Protein AF-A0A8J2NZV8-F1 (afdb_monomer_lite)

Foldseek 3Di:
DCVVPVVCVVVDPPVVVCVVVVVVVLVVLLVVQVVVLVVCVVPPDAPDDPDPLNVLVNQLVPDPDPPDPSDVVNVVNRVVVSVVVVCCCVVVVVVD

Structure (mmCIF, N/CA/C/O backbone):
data_AF-A0A8J2NZV8-F1
#
_entry.id   AF-A0A8J2NZV8-F1
#
loop_
_atom_site.group_PDB
_atom_site.id
_atom_site.type_symbol
_atom_site.label_atom_id
_atom_site.label_alt_id
_atom_site.label_comp_id
_atom_site.label_asym_id
_atom_site.label_entity_id
_atom_site.label_seq_id
_atom_site.pdbx_PDB_ins_code
_atom_site.Cartn_x
_atom_site.Cartn_y
_atom_site.Cartn_z
_atom_site.occupancy
_atom_site.B_iso_or_equiv
_atom_site.auth_seq_id
_atom_site.auth_comp_id
_atom_site.auth_asym_id
_atom_site.auth_atom_id
_atom_site.pdbx_PDB_model_num
ATOM 1 N N . MET A 1 1 ? 10.382 -10.242 -18.936 1.00 48.66 1 MET A N 1
ATOM 2 C CA . MET A 1 1 ? 10.734 -11.558 -19.529 1.00 48.66 1 MET A CA 1
ATOM 3 C C . MET A 1 1 ? 11.045 -12.616 -18.468 1.00 48.66 1 MET A C 1
ATOM 5 O O . MET A 1 1 ? 10.553 -13.727 -18.588 1.00 48.66 1 MET A O 1
ATOM 9 N N . VAL A 1 2 ? 11.788 -12.275 -17.406 1.00 59.12 2 VAL A N 1
ATOM 10 C CA . VAL A 1 2 ? 12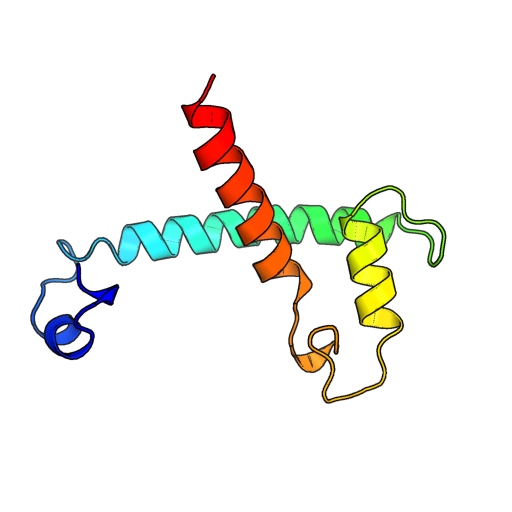.144 -13.207 -16.312 1.00 59.12 2 VAL A CA 1
ATOM 11 C C . VAL A 1 2 ? 10.940 -13.665 -15.474 1.00 59.12 2 VAL A C 1
ATOM 13 O O . VAL A 1 2 ? 10.926 -14.795 -15.004 1.00 59.12 2 VAL A O 1
ATOM 16 N N . PHE A 1 3 ? 9.889 -12.840 -15.378 1.00 63.03 3 PHE A N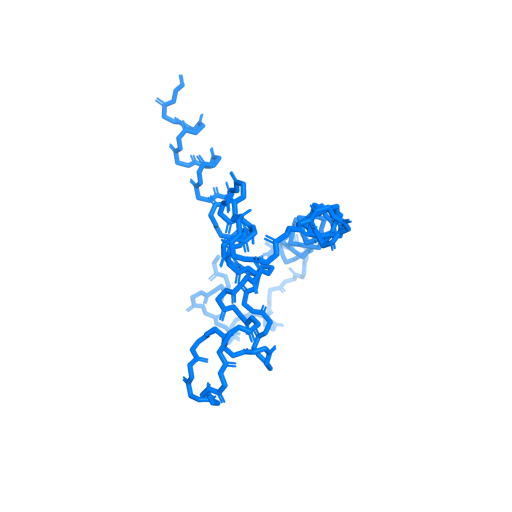 1
ATOM 17 C CA . PHE A 1 3 ? 8.632 -13.174 -14.691 1.00 63.03 3 PHE A CA 1
ATOM 18 C C . PHE A 1 3 ? 8.005 -14.502 -15.161 1.00 63.03 3 PHE A C 1
ATOM 20 O O . PHE A 1 3 ? 7.516 -15.275 -14.348 1.00 63.03 3 PHE A O 1
ATOM 27 N N . PHE A 1 4 ? 8.080 -14.807 -16.463 1.00 71.94 4 PHE A N 1
ATOM 28 C CA . PHE A 1 4 ? 7.512 -16.031 -17.044 1.00 71.94 4 PHE A CA 1
ATOM 29 C C . PHE A 1 4 ? 8.469 -17.233 -17.021 1.00 71.94 4 PHE A C 1
ATOM 31 O O . PHE A 1 4 ? 8.067 -18.349 -17.334 1.00 71.94 4 PHE A O 1
ATOM 38 N N . MET A 1 5 ? 9.740 -17.025 -16.670 1.00 81.56 5 MET A N 1
ATOM 39 C CA . MET A 1 5 ? 10.772 -18.066 -16.648 1.00 81.56 5 MET A CA 1
ATOM 40 C C . MET A 1 5 ? 11.682 -17.863 -15.427 1.00 81.56 5 MET A C 1
ATOM 42 O O . MET A 1 5 ? 12.843 -17.468 -15.575 1.00 81.56 5 MET A O 1
ATOM 46 N N . PRO A 1 6 ? 11.179 -18.144 -14.209 1.00 73.94 6 PRO A N 1
ATOM 47 C CA . PRO A 1 6 ? 11.912 -17.889 -12.966 1.00 73.94 6 PRO A CA 1
ATOM 48 C C . PRO A 1 6 ? 13.226 -18.683 -12.873 1.00 73.94 6 PRO A C 1
ATOM 50 O O . PRO A 1 6 ? 14.181 -18.244 -12.241 1.00 73.94 6 PRO A O 1
ATOM 53 N N . PHE A 1 7 ? 13.326 -19.818 -13.571 1.00 79.44 7 PHE A N 1
ATOM 54 C CA . PHE A 1 7 ? 14.545 -20.628 -13.658 1.00 79.44 7 PHE A CA 1
ATOM 55 C C . PHE A 1 7 ? 15.671 -19.975 -14.487 1.00 79.44 7 PHE A C 1
ATOM 57 O O . PHE A 1 7 ? 16.840 -20.319 -1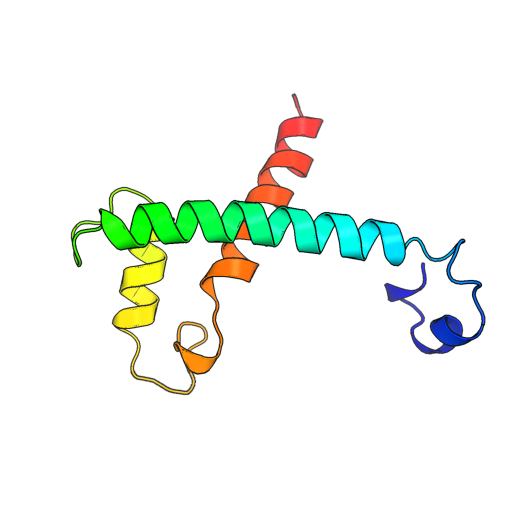4.303 1.00 79.44 7 PHE A O 1
ATOM 64 N N . LEU A 1 8 ? 15.355 -19.013 -15.364 1.00 73.94 8 LEU A N 1
ATOM 65 C CA . LEU A 1 8 ? 16.348 -18.245 -16.130 1.00 73.94 8 LEU A CA 1
ATOM 66 C C . LEU A 1 8 ? 16.872 -17.022 -15.369 1.00 73.94 8 LEU A C 1
ATOM 68 O O . LEU A 1 8 ? 17.893 -16.462 -15.767 1.00 73.94 8 LEU A O 1
ATOM 72 N N . ALA A 1 9 ? 16.240 -16.641 -14.253 1.00 69.62 9 ALA A N 1
ATOM 73 C CA . ALA A 1 9 ? 16.633 -15.479 -13.450 1.00 69.62 9 ALA A CA 1
ATOM 74 C C . ALA A 1 9 ? 18.101 -15.539 -12.996 1.00 69.62 9 ALA A C 1
ATOM 76 O O . ALA A 1 9 ? 18.789 -14.527 -12.961 1.00 69.62 9 ALA A O 1
ATOM 77 N N . LYS A 1 10 ? 18.617 -16.745 -12.718 1.00 72.06 10 LYS A N 1
ATOM 78 C CA . LYS A 1 10 ? 20.007 -16.959 -12.281 1.00 72.06 10 LYS A CA 1
ATOM 79 C C . LYS A 1 10 ? 21.051 -16.717 -13.384 1.00 72.06 10 LYS A C 1
ATOM 81 O O . LYS A 1 10 ? 22.225 -16.536 -13.075 1.00 72.06 10 LYS A O 1
ATOM 86 N N . TRP A 1 11 ? 20.642 -16.737 -14.652 1.00 71.94 11 TRP A N 1
ATOM 87 C CA . TRP A 1 11 ? 21.538 -16.702 -15.815 1.00 71.94 11 TRP A CA 1
ATOM 88 C C . TRP A 1 11 ? 21.537 -15.357 -16.548 1.00 71.94 11 TRP A C 1
ATOM 90 O O . TRP A 1 11 ? 22.362 -15.142 -17.433 1.00 71.94 11 TRP A O 1
ATOM 100 N N . ILE A 1 12 ? 20.630 -14.448 -16.188 1.00 68.88 12 ILE A N 1
ATOM 101 C CA . ILE A 1 12 ? 20.512 -13.131 -16.814 1.00 68.88 12 ILE A CA 1
ATOM 102 C C . ILE A 1 12 ? 21.265 -12.110 -15.947 1.00 68.88 12 ILE A C 1
ATOM 104 O O . ILE A 1 12 ? 20.997 -12.018 -14.749 1.00 68.88 12 ILE A O 1
ATOM 108 N N . PRO A 1 13 ? 22.207 -11.326 -16.511 1.00 67.25 13 PRO A N 1
ATOM 109 C CA . PRO A 1 13 ? 22.918 -10.307 -15.750 1.00 67.25 13 PRO A CA 1
ATOM 110 C C . PRO A 1 13 ? 21.932 -9.298 -15.146 1.00 67.25 13 PRO A C 1
ATOM 112 O O . PRO A 1 13 ? 21.039 -8.795 -15.832 1.00 67.25 13 PRO A O 1
ATOM 115 N N . THR A 1 14 ? 22.132 -8.936 -13.878 1.00 60.84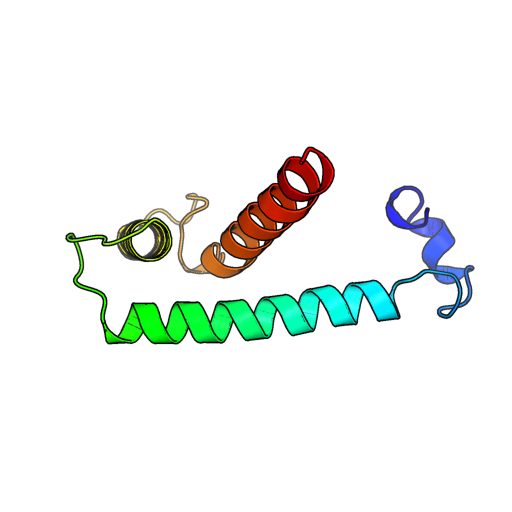 14 THR A N 1
ATOM 116 C CA . THR A 1 14 ? 21.238 -8.061 -13.090 1.00 60.84 14 THR A CA 1
ATOM 117 C C . THR A 1 14 ? 21.011 -6.670 -13.701 1.00 60.84 14 THR A C 1
ATOM 119 O O . THR A 1 14 ? 20.057 -5.991 -13.333 1.00 60.84 14 THR A O 1
ATOM 122 N N . GLY A 1 15 ? 21.859 -6.236 -14.642 1.00 60.81 15 GLY A N 1
ATOM 123 C CA . GLY A 1 15 ? 21.698 -4.982 -15.391 1.00 60.81 15 GLY A CA 1
ATOM 124 C C . GLY A 1 15 ? 20.713 -5.051 -16.566 1.00 60.81 15 GLY A C 1
ATOM 125 O O . GLY A 1 15 ? 20.238 -4.012 -17.004 1.00 60.81 15 GLY A O 1
ATOM 126 N N . VAL A 1 16 ? 20.378 -6.250 -17.055 1.00 64.69 16 VAL A N 1
ATOM 127 C CA . VAL A 1 16 ? 19.476 -6.470 -18.207 1.00 64.69 16 VAL A CA 1
ATOM 128 C C . VAL A 1 16 ? 18.076 -6.914 -17.751 1.00 64.69 16 VAL A C 1
ATOM 130 O O . VAL A 1 16 ? 17.098 -6.737 -18.468 1.00 64.69 16 VAL A O 1
ATOM 133 N N . SER A 1 17 ? 17.965 -7.452 -16.530 1.00 65.06 17 SER A N 1
ATOM 134 C CA . SER A 1 17 ? 16.716 -7.984 -15.957 1.00 65.06 17 SER A CA 1
ATOM 135 C C . SER A 1 17 ? 15.683 -6.898 -15.594 1.00 65.06 17 SER A C 1
ATOM 137 O O . SER A 1 17 ? 14.505 -7.197 -15.421 1.00 65.06 17 SER A O 1
ATOM 139 N N . GLY A 1 18 ? 16.094 -5.626 -15.470 1.00 67.25 18 GLY A N 1
ATOM 140 C CA . GLY A 1 18 ? 15.213 -4.537 -15.012 1.00 67.25 18 GLY A CA 1
ATOM 141 C C . GLY A 1 18 ? 14.844 -4.610 -13.520 1.00 67.25 18 GLY A C 1
ATOM 142 O O . GLY A 1 18 ? 14.160 -3.731 -13.010 1.00 67.25 18 GLY A O 1
ATOM 143 N N . GLU A 1 19 ? 15.342 -5.612 -12.787 1.00 70.81 19 GLU A N 1
ATOM 144 C CA . GLU A 1 19 ? 15.037 -5.850 -11.368 1.00 70.81 19 GLU A CA 1
ATOM 145 C C . GLU A 1 19 ? 15.372 -4.671 -10.459 1.00 70.81 19 GLU A C 1
ATOM 147 O O . GLU A 1 19 ? 14.626 -4.396 -9.525 1.00 70.81 19 GLU A O 1
ATOM 152 N N . LYS A 1 20 ? 16.488 -3.973 -10.709 1.00 75.81 20 LYS A N 1
ATOM 153 C CA . LYS A 1 20 ? 16.856 -2.793 -9.914 1.00 75.81 20 LYS A CA 1
ATOM 154 C C . LYS A 1 20 ? 15.833 -1.675 -10.090 1.00 75.81 20 LYS A C 1
ATOM 156 O O . LYS A 1 20 ? 15.385 -1.119 -9.102 1.00 75.81 20 LYS A O 1
ATOM 161 N N . MET A 1 21 ? 15.436 -1.410 -11.334 1.00 75.06 21 MET A N 1
ATOM 162 C CA . MET A 1 21 ? 14.431 -0.399 -11.655 1.00 75.06 21 MET A CA 1
ATOM 163 C C . MET A 1 21 ? 13.075 -0.760 -11.043 1.00 75.06 21 MET A C 1
ATOM 165 O O . MET A 1 21 ? 12.464 0.079 -10.395 1.00 75.06 21 MET A O 1
ATOM 169 N N . PHE A 1 22 ? 12.644 -2.017 -11.172 1.00 74.44 22 PHE A N 1
ATOM 170 C CA . PHE A 1 22 ? 11.401 -2.487 -10.561 1.00 74.44 22 PHE A CA 1
ATOM 171 C C . PHE A 1 22 ? 11.427 -2.355 -9.034 1.00 74.44 22 PHE A C 1
ATOM 173 O O . PHE A 1 22 ? 10.477 -1.853 -8.445 1.00 74.44 22 PHE A O 1
ATOM 180 N N . LYS A 1 23 ? 12.534 -2.746 -8.388 1.00 79.62 23 LYS A N 1
ATOM 181 C CA . LYS A 1 23 ? 12.693 -2.598 -6.936 1.00 79.62 23 LYS A CA 1
ATOM 182 C C . LYS A 1 23 ? 12.633 -1.142 -6.491 1.00 79.62 23 LYS A C 1
ATOM 184 O O . LYS A 1 23 ? 11.978 -0.887 -5.494 1.00 79.62 23 LYS A O 1
ATOM 189 N N . THR A 1 24 ? 13.272 -0.228 -7.221 1.00 81.31 24 THR A N 1
ATOM 190 C CA . THR A 1 24 ? 13.221 1.210 -6.922 1.00 81.31 24 THR A CA 1
ATOM 191 C C . THR A 1 24 ? 11.808 1.766 -7.080 1.00 81.31 24 THR A C 1
ATOM 193 O O . THR A 1 24 ? 11.309 2.420 -6.179 1.00 81.31 24 THR A O 1
ATOM 196 N N . ILE A 1 25 ? 11.110 1.443 -8.172 1.00 80.06 25 ILE A N 1
ATOM 197 C CA . ILE A 1 25 ? 9.731 1.916 -8.385 1.00 80.06 25 ILE A CA 1
ATOM 198 C C . ILE A 1 25 ? 8.800 1.419 -7.273 1.00 80.06 25 ILE A C 1
ATOM 200 O O . ILE A 1 25 ? 7.995 2.185 -6.749 1.00 80.06 25 ILE A O 1
ATOM 204 N N . VAL A 1 26 ? 8.922 0.145 -6.892 1.00 80.19 26 VAL A N 1
ATOM 205 C CA . VAL A 1 26 ? 8.112 -0.427 -5.812 1.00 80.19 26 VAL A CA 1
ATOM 206 C C . VAL A 1 26 ? 8.478 0.193 -4.463 1.00 80.19 26 VAL A C 1
ATOM 208 O O . VAL A 1 26 ? 7.575 0.555 -3.717 1.00 80.19 26 VAL A O 1
ATOM 211 N N . SER A 1 27 ? 9.766 0.354 -4.137 1.00 80.50 27 SER A N 1
ATOM 212 C CA . SER A 1 27 ? 10.172 0.949 -2.856 1.00 80.50 27 SER A CA 1
ATOM 213 C C . SER A 1 27 ? 9.715 2.395 -2.717 1.00 80.50 27 SER A C 1
ATOM 215 O O . SER A 1 27 ? 9.160 2.758 -1.683 1.00 80.50 27 SER A O 1
ATOM 217 N N . ASP A 1 28 ? 9.901 3.192 -3.766 1.00 83.12 28 ASP A N 1
ATOM 218 C CA . ASP A 1 28 ? 9.579 4.618 -3.755 1.00 83.12 28 ASP A CA 1
ATOM 219 C C . ASP A 1 28 ? 8.057 4.814 -3.708 1.00 83.12 28 ASP A C 1
ATOM 221 O O . ASP A 1 28 ? 7.550 5.663 -2.974 1.00 83.12 28 ASP A O 1
ATOM 225 N N . GLY A 1 29 ? 7.305 3.974 -4.430 1.00 79.81 29 GLY A N 1
ATOM 226 C CA . GLY A 1 29 ? 5.847 3.947 -4.349 1.00 79.81 29 GLY A CA 1
ATOM 227 C C . GLY A 1 29 ? 5.355 3.615 -2.940 1.00 79.81 29 GLY A C 1
ATOM 228 O O . GLY A 1 29 ? 4.530 4.344 -2.391 1.00 79.81 29 GLY A O 1
ATOM 229 N N . LEU A 1 30 ? 5.894 2.561 -2.319 1.00 81.88 30 LEU A N 1
ATOM 230 C CA . LEU A 1 30 ? 5.529 2.165 -0.954 1.00 81.88 30 LEU A CA 1
ATOM 231 C C . LEU A 1 30 ? 5.834 3.255 0.084 1.00 81.88 30 LEU A C 1
ATOM 233 O O . LEU A 1 30 ? 5.071 3.414 1.037 1.00 81.88 30 LEU A O 1
ATOM 237 N N . GLU A 1 31 ? 6.907 4.031 -0.082 1.00 86.38 31 GLU A N 1
ATOM 238 C CA . GLU A 1 31 ? 7.230 5.150 0.816 1.00 86.38 31 GLU A CA 1
ATOM 239 C C . GLU A 1 31 ? 6.193 6.285 0.723 1.00 86.38 31 GLU A C 1
ATOM 241 O O . GLU A 1 31 ? 5.747 6.830 1.743 1.00 86.38 31 GLU A O 1
ATOM 246 N N . ILE A 1 32 ? 5.746 6.601 -0.496 1.00 85.94 32 ILE A N 1
ATOM 247 C CA . ILE A 1 32 ? 4.685 7.589 -0.729 1.00 85.94 32 ILE A CA 1
ATOM 248 C C . ILE A 1 32 ? 3.382 7.129 -0.067 1.00 85.94 32 ILE A C 1
ATOM 250 O O . ILE A 1 32 ? 2.772 7.898 0.682 1.00 85.94 32 ILE A O 1
ATOM 254 N N . PHE A 1 33 ? 2.975 5.873 -0.282 1.00 87.62 33 PHE A N 1
ATOM 255 C CA . PHE A 1 33 ? 1.748 5.337 0.317 1.00 87.62 33 PHE A CA 1
ATOM 256 C C . PHE A 1 33 ? 1.816 5.298 1.840 1.00 87.62 33 PHE A C 1
ATOM 258 O O . PHE A 1 33 ? 0.863 5.720 2.492 1.00 87.62 33 PHE A O 1
ATOM 265 N N . ASN A 1 34 ? 2.960 4.929 2.418 1.00 87.12 34 ASN A N 1
ATOM 266 C CA . ASN A 1 34 ? 3.157 4.977 3.866 1.00 87.12 34 ASN A CA 1
ATOM 267 C C . ASN A 1 34 ? 2.926 6.381 4.437 1.00 87.12 34 ASN A C 1
ATOM 269 O O . ASN A 1 34 ? 2.282 6.541 5.475 1.00 87.12 34 ASN A O 1
ATOM 273 N N . THR A 1 35 ? 3.395 7.419 3.743 1.00 88.44 35 THR A N 1
ATOM 274 C CA . THR A 1 35 ? 3.160 8.807 4.163 1.00 88.44 35 THR A CA 1
ATOM 275 C C . THR A 1 35 ? 1.670 9.154 4.133 1.00 88.44 35 THR A C 1
ATOM 277 O O . THR A 1 35 ? 1.157 9.755 5.082 1.00 88.44 35 THR A O 1
ATOM 280 N N . VAL A 1 36 ? 0.954 8.741 3.084 1.00 87.75 36 VAL A N 1
ATOM 281 C CA . VAL A 1 36 ? -0.497 8.954 2.951 1.00 87.75 36 VAL A CA 1
ATOM 282 C C . VAL A 1 36 ? -1.259 8.213 4.049 1.00 87.75 36 VAL A C 1
ATOM 284 O O . VAL A 1 36 ? -2.098 8.812 4.724 1.00 87.75 36 VAL A O 1
ATOM 287 N N . ILE A 1 37 ? -0.935 6.946 4.298 1.00 88.31 37 ILE A N 1
ATOM 288 C CA . ILE A 1 37 ? -1.572 6.124 5.334 1.00 88.31 37 ILE A CA 1
ATOM 289 C C . ILE A 1 37 ? -1.341 6.731 6.718 1.00 88.31 37 ILE A C 1
ATOM 291 O O . ILE A 1 37 ? -2.273 6.829 7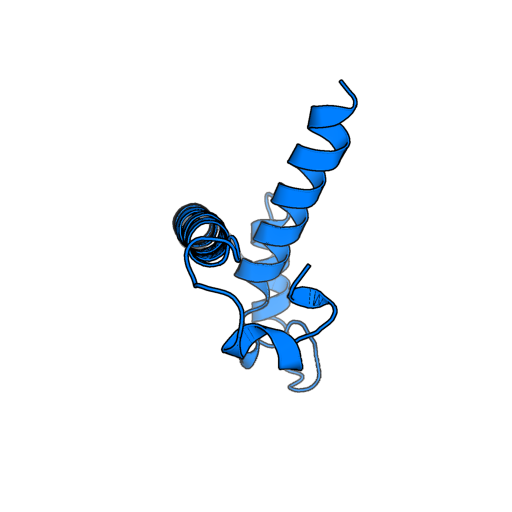.514 1.00 88.31 37 ILE A O 1
ATOM 295 N N . GLN A 1 38 ? -0.136 7.228 7.010 1.00 89.88 38 GLN A N 1
ATOM 296 C CA . GLN A 1 38 ? 0.141 7.913 8.276 1.00 89.88 38 GLN A CA 1
ATOM 297 C C . GLN A 1 38 ? -0.684 9.193 8.452 1.00 89.88 38 GLN A C 1
ATOM 299 O O . GLN A 1 38 ? -1.096 9.513 9.571 1.00 89.88 38 GLN A O 1
ATOM 304 N N . GLN A 1 39 ? -0.930 9.946 7.379 1.00 90.06 39 GLN A N 1
ATOM 305 C CA . GLN A 1 39 ? -1.794 11.130 7.426 1.00 90.06 39 GLN A CA 1
ATOM 306 C C . GLN A 1 39 ? -3.256 10.750 7.699 1.00 90.06 39 GLN A C 1
ATOM 308 O O . GLN A 1 39 ? -3.913 11.390 8.531 1.00 90.06 39 GLN A O 1
ATOM 313 N N . HIS A 1 40 ? -3.743 9.677 7.070 1.00 88.62 40 HIS A N 1
ATOM 314 C CA . HIS A 1 40 ? -5.089 9.148 7.304 1.00 88.62 40 HIS A CA 1
ATOM 315 C C . HIS A 1 40 ? -5.221 8.624 8.732 1.00 88.62 40 HIS A C 1
ATOM 317 O O . HIS A 1 40 ? -6.100 9.071 9.463 1.00 88.62 40 HIS A O 1
ATOM 323 N N . SER A 1 41 ? -4.257 7.836 9.209 1.00 87.00 41 SER A N 1
ATOM 324 C CA . SER A 1 41 ? -4.242 7.306 10.576 1.00 87.00 41 SER A CA 1
ATOM 325 C C . SER A 1 41 ? -4.324 8.381 11.664 1.00 87.00 41 SER A C 1
ATOM 327 O O . SER A 1 41 ? -4.846 8.099 12.739 1.00 87.00 41 SER A O 1
ATOM 329 N N . LYS A 1 42 ? -3.798 9.591 11.429 1.00 90.62 42 LYS A N 1
ATOM 330 C CA . LYS A 1 42 ? -3.823 10.695 12.408 1.00 90.62 42 LYS A CA 1
ATOM 331 C C . LYS A 1 42 ? -5.144 11.459 12.440 1.00 90.62 42 LYS A C 1
ATOM 333 O O . LYS A 1 42 ? -5.421 12.134 13.425 1.00 90.62 42 LYS A O 1
ATOM 338 N N . SER A 1 43 ? -5.900 11.427 11.347 1.00 89.31 43 SER A N 1
ATOM 339 C CA . SER A 1 43 ? -7.065 12.295 11.138 1.00 89.31 43 SER A CA 1
ATOM 340 C C . SER A 1 43 ? -8.374 11.535 10.935 1.00 89.31 43 SER A C 1
ATOM 342 O O . SER A 1 43 ? -9.432 12.162 10.953 1.00 89.31 43 SER A O 1
ATOM 344 N N . ARG A 1 44 ? -8.314 10.212 10.744 1.00 87.31 44 ARG A N 1
ATOM 345 C CA . ARG A 1 44 ? -9.490 9.372 10.532 1.00 87.31 44 ARG A CA 1
ATOM 346 C C . ARG A 1 44 ? -10.346 9.266 11.788 1.00 87.31 44 ARG A C 1
ATOM 348 O O . ARG A 1 44 ? -9.847 9.300 12.914 1.00 87.31 44 ARG A O 1
ATOM 355 N N . ILE A 1 45 ? -11.641 9.079 11.567 1.00 89.12 45 ILE A N 1
ATOM 356 C CA . ILE A 1 45 ? -12.633 8.798 12.600 1.00 89.12 45 ILE A CA 1
ATOM 357 C C . ILE A 1 45 ? -13.282 7.468 12.224 1.00 89.12 45 ILE A C 1
ATOM 359 O O . ILE A 1 45 ? -13.906 7.369 11.171 1.00 89.12 45 ILE A O 1
ATOM 363 N N . ALA A 1 46 ? -13.127 6.460 13.083 1.00 87.12 46 ALA A N 1
ATOM 364 C CA . ALA A 1 46 ? -13.680 5.131 12.840 1.00 87.12 46 ALA A CA 1
ATOM 365 C C . ALA A 1 46 ? -15.200 5.195 12.613 1.00 87.12 46 ALA A C 1
ATOM 367 O O . ALA A 1 46 ? -15.928 5.835 13.382 1.00 87.12 46 ALA A O 1
ATOM 368 N N . GLY A 1 47 ? -15.677 4.539 11.556 1.00 86.62 47 GLY A N 1
ATOM 369 C CA . GLY A 1 47 ? -17.088 4.529 11.162 1.00 86.62 47 GLY A CA 1
ATOM 370 C C . GLY A 1 47 ? -17.551 5.784 10.412 1.00 86.62 47 GLY A C 1
ATOM 371 O O . GLY A 1 47 ? -18.735 5.892 10.092 1.00 86.62 47 GLY A O 1
ATOM 372 N N . GLN A 1 48 ? -16.649 6.726 10.119 1.00 91.31 48 GLN A N 1
ATOM 373 C CA . GLN A 1 48 ? -16.908 7.900 9.278 1.00 91.31 48 GLN A CA 1
ATOM 374 C C . GLN A 1 48 ? -15.821 8.035 8.194 1.00 91.31 48 GLN A C 1
ATOM 376 O O . GLN A 1 48 ? -15.031 8.983 8.232 1.00 91.31 48 GLN A O 1
ATOM 381 N N . PRO A 1 49 ? -15.756 7.095 7.229 1.00 90.69 49 PRO A N 1
ATOM 382 C CA . PRO A 1 49 ? -14.713 7.104 6.212 1.00 90.69 49 PRO A CA 1
ATOM 383 C C . PRO A 1 49 ? -14.869 8.308 5.278 1.00 90.69 49 PRO A C 1
ATOM 385 O O . PRO A 1 49 ? -15.951 8.554 4.739 1.00 90.69 49 PRO A O 1
ATOM 388 N N . ARG A 1 50 ? -13.784 9.065 5.076 1.00 92.81 50 ARG A N 1
ATOM 389 C CA . ARG A 1 50 ? -13.758 10.199 4.131 1.00 92.81 50 ARG A CA 1
ATOM 390 C C . ARG A 1 50 ? -13.508 9.735 2.703 1.00 92.81 5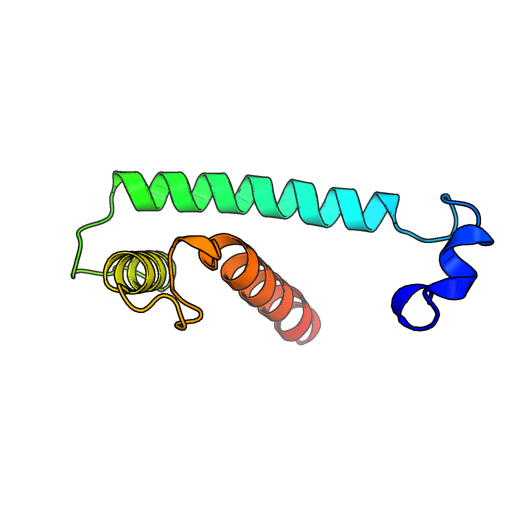0 ARG A C 1
ATOM 392 O O . ARG A 1 50 ? -14.005 10.343 1.757 1.00 92.81 50 ARG A O 1
ATOM 399 N N . ASP A 1 51 ? -12.737 8.666 2.568 1.00 92.44 51 ASP A N 1
ATOM 400 C CA . ASP A 1 51 ? -12.348 8.064 1.306 1.00 92.44 51 ASP A CA 1
ATOM 401 C C . ASP A 1 51 ? -12.123 6.553 1.454 1.00 92.44 51 ASP A C 1
ATOM 403 O O . ASP A 1 51 ? -12.391 5.943 2.494 1.00 92.44 51 ASP A O 1
ATOM 407 N N . PHE A 1 52 ? -11.654 5.943 0.366 1.00 92.06 52 PHE A N 1
ATOM 408 C CA . PHE A 1 52 ? -11.364 4.519 0.303 1.00 92.06 52 PHE A CA 1
ATOM 409 C C . PHE A 1 52 ? -10.269 4.082 1.289 1.00 92.06 52 PHE A C 1
ATOM 411 O O . PHE A 1 52 ? -10.344 2.965 1.793 1.00 92.06 52 PHE A O 1
ATOM 418 N N . VAL A 1 53 ? -9.284 4.937 1.591 1.00 92.06 53 VAL A N 1
ATOM 419 C CA . VAL A 1 53 ? -8.191 4.596 2.517 1.00 92.06 53 VAL A CA 1
ATOM 420 C C . VAL A 1 53 ? -8.760 4.407 3.917 1.00 92.06 53 VAL A C 1
ATOM 422 O O . VAL A 1 53 ? -8.511 3.378 4.540 1.00 92.06 53 VAL A O 1
ATOM 425 N N . ASP A 1 54 ? -9.578 5.352 4.384 1.00 93.12 54 ASP A N 1
ATOM 426 C CA . ASP A 1 54 ? -10.221 5.250 5.697 1.00 93.12 54 ASP A CA 1
ATOM 427 C C . ASP A 1 54 ? -11.149 4.023 5.777 1.00 93.12 54 ASP A C 1
ATOM 429 O O . ASP A 1 54 ? -11.125 3.297 6.769 1.00 93.12 54 ASP A O 1
ATOM 433 N N . ALA A 1 55 ? -11.927 3.749 4.721 1.00 93.50 55 ALA A N 1
ATOM 434 C CA . ALA A 1 55 ? -12.810 2.581 4.673 1.00 93.50 55 ALA A CA 1
ATOM 435 C C . ALA A 1 55 ? -12.032 1.254 4.717 1.00 93.50 55 ALA A C 1
ATOM 437 O O . ALA A 1 55 ? -12.449 0.313 5.389 1.00 93.50 55 ALA A O 1
ATOM 438 N N . LEU A 1 56 ? -10.888 1.184 4.030 1.00 92.38 56 LEU A N 1
ATOM 439 C CA . LEU A 1 56 ? -10.017 0.011 4.041 1.00 92.38 56 LEU A CA 1
ATOM 440 C C . LEU A 1 56 ? -9.381 -0.203 5.419 1.00 92.38 56 LEU A C 1
ATOM 442 O O . LEU A 1 56 ? -9.296 -1.338 5.880 1.00 92.38 56 LEU A O 1
ATOM 446 N N . MET A 1 57 ? -8.968 0.873 6.093 1.00 91.88 57 MET A N 1
ATOM 447 C CA . MET A 1 57 ? -8.448 0.804 7.462 1.00 91.88 57 MET A CA 1
ATOM 448 C C . MET A 1 57 ? -9.518 0.323 8.447 1.00 91.88 57 MET A C 1
ATOM 450 O O . MET A 1 57 ? -9.232 -0.528 9.284 1.00 91.88 57 MET A O 1
ATOM 454 N N . ASP A 1 58 ? -10.749 0.820 8.325 1.00 93.06 58 ASP A N 1
ATOM 455 C CA . ASP A 1 58 ? -11.864 0.407 9.182 1.00 93.06 58 ASP A CA 1
ATOM 456 C C . ASP A 1 58 ? -12.245 -1.071 8.967 1.00 93.06 58 ASP A C 1
ATOM 458 O O . ASP A 1 58 ? -12.511 -1.781 9.937 1.00 93.06 58 ASP A O 1
ATOM 462 N N . GLU A 1 59 ? -12.216 -1.565 7.725 1.00 93.00 59 GLU A N 1
ATOM 463 C CA . GLU A 1 59 ? -12.460 -2.984 7.417 1.00 93.00 59 GLU A CA 1
ATOM 464 C C . GLU A 1 59 ? -11.362 -3.887 7.998 1.00 93.00 59 GLU A C 1
ATOM 466 O O . GLU A 1 59 ? -11.645 -4.942 8.575 1.00 93.00 59 GLU A O 1
ATOM 471 N N . VAL A 1 60 ? -10.102 -3.461 7.887 1.00 92.94 60 VAL A N 1
ATOM 472 C CA . VAL A 1 60 ? -8.951 -4.189 8.435 1.00 92.94 60 VAL A CA 1
ATOM 473 C C . VAL A 1 60 ? -8.998 -4.234 9.963 1.00 92.94 60 VAL A C 1
ATOM 475 O O . VAL A 1 60 ? -8.771 -5.291 10.558 1.00 92.94 60 VAL A O 1
ATOM 478 N N . ASP A 1 61 ? -9.361 -3.125 10.606 1.00 91.06 61 ASP A N 1
ATOM 479 C CA . ASP A 1 61 ? -9.523 -3.052 12.060 1.00 91.06 61 ASP A CA 1
ATOM 480 C C . ASP A 1 61 ? -10.739 -3.842 12.564 1.00 91.06 61 ASP A C 1
ATOM 482 O O . ASP A 1 61 ? -10.704 -4.416 13.655 1.00 91.06 61 ASP A O 1
ATOM 486 N N . GLY A 1 62 ? -11.821 -3.878 11.782 1.00 91.50 62 GLY A N 1
ATOM 487 C CA . GLY A 1 62 ? -13.045 -4.616 12.102 1.00 91.50 62 GLY A CA 1
ATOM 488 C C . GLY A 1 62 ? -12.931 -6.129 11.892 1.00 91.50 62 GLY A C 1
ATOM 489 O O . GLY A 1 62 ? -13.727 -6.899 12.440 1.00 91.50 62 GLY A O 1
ATOM 490 N N . THR A 1 63 ? -11.939 -6.579 11.123 1.00 93.62 63 THR A N 1
ATOM 491 C CA . THR A 1 63 ? -11.775 -7.986 10.757 1.00 93.62 63 THR A CA 1
ATOM 492 C C . THR A 1 63 ? -11.084 -8.782 11.863 1.00 93.62 63 THR A C 1
ATOM 494 O O . THR A 1 63 ? -9.890 -8.640 12.118 1.00 93.62 63 THR A O 1
ATOM 497 N N . THR A 1 64 ? -11.823 -9.716 12.467 1.00 92.06 64 THR A N 1
ATOM 498 C CA . THR A 1 64 ? -11.290 -10.671 13.460 1.00 92.06 64 THR A CA 1
ATOM 499 C C . THR A 1 64 ? -11.055 -12.075 12.899 1.00 92.06 64 THR A C 1
ATOM 501 O O . THR A 1 64 ? -10.364 -12.882 13.521 1.00 92.06 64 THR A O 1
ATOM 504 N N . ASP A 1 65 ? -11.603 -12.385 11.720 1.00 93.19 65 ASP A N 1
ATOM 505 C CA . ASP A 1 65 ? -11.410 -13.684 11.076 1.00 93.19 65 ASP A CA 1
ATOM 506 C C . ASP A 1 65 ? -10.000 -13.795 10.483 1.00 93.19 65 ASP A C 1
ATOM 508 O O . ASP A 1 65 ? -9.650 -13.112 9.521 1.00 93.19 65 ASP A O 1
ATOM 512 N N . ILE A 1 66 ? -9.206 -14.723 11.021 1.00 91.81 66 ILE A N 1
ATOM 513 C CA . ILE A 1 66 ? -7.849 -15.031 10.555 1.00 91.81 66 ILE A CA 1
ATOM 514 C C . ILE A 1 66 ? -7.807 -15.520 9.101 1.00 91.81 66 ILE A C 1
ATOM 516 O O . ILE A 1 66 ? -6.755 -15.461 8.458 1.00 91.81 66 ILE A O 1
ATOM 520 N N . ASN A 1 67 ? -8.921 -16.002 8.550 1.00 93.19 67 ASN A N 1
ATOM 521 C CA . ASN A 1 67 ? -8.998 -16.445 7.158 1.00 93.19 67 ASN A CA 1
ATOM 522 C C . ASN A 1 67 ? -9.351 -15.314 6.185 1.00 93.19 67 ASN A C 1
ATOM 524 O O . ASN A 1 67 ? -9.168 -15.485 4.980 1.00 93.19 67 ASN A O 1
ATOM 528 N N . SER A 1 68 ? -9.793 -14.157 6.683 1.00 92.00 68 SER A N 1
ATOM 529 C CA . SER A 1 68 ? -10.140 -13.014 5.842 1.00 92.00 68 SER A CA 1
ATOM 530 C C . SER A 1 68 ? -8.902 -12.384 5.205 1.00 92.00 68 SER A C 1
ATOM 532 O O . SER A 1 68 ? -7.865 -12.181 5.845 1.00 92.00 68 SER A O 1
ATOM 534 N N . SER A 1 69 ? -9.020 -12.004 3.935 1.00 90.88 69 SER A N 1
ATOM 535 C CA . SER A 1 69 ? -7.996 -11.232 3.225 1.00 90.88 69 SER A CA 1
ATOM 536 C C . SER A 1 69 ? -7.741 -9.860 3.857 1.00 90.88 69 SER A C 1
ATOM 538 O O . SER A 1 69 ? -6.644 -9.334 3.700 1.00 90.88 69 SER A O 1
ATOM 540 N N . PHE A 1 70 ? -8.708 -9.326 4.611 1.00 91.56 70 PHE A N 1
ATOM 541 C CA . PHE A 1 70 ? -8.594 -8.057 5.333 1.00 91.56 70 PHE A CA 1
ATOM 542 C C . PHE A 1 70 ? -7.997 -8.199 6.737 1.00 91.56 70 PHE A C 1
ATOM 544 O O . PHE A 1 70 ? -7.860 -7.216 7.451 1.00 91.56 70 PHE A O 1
ATOM 551 N N . HIS A 1 71 ? -7.622 -9.409 7.159 1.00 91.94 71 HIS A N 1
ATOM 552 C CA . HIS A 1 71 ? -7.036 -9.595 8.480 1.00 91.94 71 HIS A CA 1
ATOM 553 C C . HIS A 1 71 ? -5.696 -8.856 8.604 1.00 91.94 71 HIS A C 1
ATOM 555 O O . HIS A 1 71 ? -4.817 -9.010 7.752 1.00 91.94 71 HIS A O 1
ATOM 561 N N . ASN A 1 72 ? -5.514 -8.144 9.720 1.00 87.88 72 ASN A N 1
ATOM 562 C CA . ASN A 1 72 ? -4.338 -7.314 10.007 1.00 87.88 72 ASN A CA 1
ATOM 563 C C . ASN A 1 72 ? -2.992 -8.032 9.784 1.00 87.88 72 ASN A C 1
ATOM 565 O O . ASN A 1 72 ? -2.048 -7.436 9.297 1.00 87.88 72 ASN A O 1
ATOM 569 N N . SER A 1 73 ? -2.896 -9.342 10.036 1.00 86.38 73 SER A N 1
ATOM 570 C CA . SER A 1 73 ? -1.653 -10.109 9.810 1.00 86.38 73 SER A CA 1
ATOM 571 C C . SER A 1 73 ? -1.183 -10.191 8.349 1.00 86.38 73 SER A C 1
ATOM 573 O O . SER A 1 73 ? -0.128 -10.769 8.091 1.00 86.38 73 SER A O 1
ATOM 575 N N . ARG A 1 74 ? -2.005 -9.759 7.388 1.00 85.50 74 ARG A N 1
ATOM 576 C CA . ARG A 1 74 ? -1.691 -9.771 5.953 1.00 85.50 74 ARG A CA 1
ATOM 577 C C . ARG A 1 74 ? -1.301 -8.392 5.420 1.00 85.50 74 ARG A C 1
ATOM 579 O O . ARG A 1 74 ? -0.934 -8.328 4.252 1.00 85.50 74 ARG A O 1
ATOM 586 N N . ASP A 1 75 ? -1.404 -7.340 6.236 1.00 86.56 75 ASP A N 1
ATOM 587 C CA . ASP A 1 75 ? -1.113 -5.947 5.875 1.00 86.56 75 ASP A CA 1
ATOM 588 C C . ASP A 1 75 ? -1.629 -5.557 4.469 1.00 86.56 75 ASP A C 1
ATOM 590 O O . ASP A 1 75 ? -0.856 -5.160 3.595 1.00 86.56 75 ASP A O 1
ATOM 594 N N . PRO A 1 76 ? -2.942 -5.692 4.193 1.00 88.56 76 PRO A N 1
ATOM 595 C CA . PRO A 1 76 ? -3.477 -5.563 2.835 1.00 88.56 76 PRO A CA 1
ATOM 596 C C . PRO A 1 76 ? -3.511 -4.115 2.318 1.00 88.56 76 PRO A C 1
ATOM 598 O O . PRO A 1 76 ? -3.748 -3.902 1.133 1.00 88.56 76 PRO A O 1
ATOM 601 N N . ILE A 1 77 ? -3.289 -3.120 3.182 1.00 90.38 77 ILE A N 1
ATOM 602 C CA . ILE A 1 77 ? -3.488 -1.696 2.877 1.00 90.38 77 ILE A CA 1
ATOM 603 C C . ILE A 1 77 ? -2.505 -1.210 1.799 1.00 90.38 77 ILE A C 1
ATOM 605 O O . ILE A 1 77 ? -2.931 -0.700 0.762 1.00 90.38 77 ILE A O 1
ATOM 609 N N . ASP A 1 78 ? -1.205 -1.422 2.011 1.00 87.75 78 ASP A N 1
ATOM 610 C CA . ASP A 1 78 ? -0.138 -1.022 1.085 1.00 87.75 78 ASP A CA 1
ATOM 611 C C . ASP A 1 78 ? -0.280 -1.633 -0.324 1.00 87.75 78 ASP A C 1
ATOM 613 O O . ASP A 1 78 ? -0.298 -0.878 -1.302 1.00 87.75 78 ASP A O 1
ATOM 617 N N . PRO A 1 79 ? -0.400 -2.970 -0.487 1.00 87.56 79 PRO A N 1
ATOM 618 C CA . PRO A 1 79 ? -0.465 -3.576 -1.815 1.00 87.56 79 PRO A CA 1
ATOM 619 C C . PRO A 1 79 ? -1.739 -3.202 -2.577 1.00 87.56 79 PRO A C 1
ATOM 621 O O . PRO A 1 79 ? -1.681 -3.037 -3.793 1.00 87.56 79 PRO A O 1
ATOM 624 N N . VAL A 1 80 ? -2.873 -3.034 -1.888 1.00 92.06 80 VAL A N 1
ATOM 625 C CA . VAL A 1 80 ? -4.136 -2.628 -2.527 1.00 92.06 80 VAL A CA 1
ATOM 626 C C . VAL A 1 80 ? -4.059 -1.185 -3.024 1.00 92.06 80 VAL A C 1
ATOM 628 O O . VAL A 1 80 ? -4.477 -0.904 -4.148 1.00 92.06 80 VAL A O 1
ATOM 631 N N . LEU A 1 81 ? -3.497 -0.271 -2.228 1.00 91.25 81 LEU A N 1
ATOM 632 C CA . LEU A 1 81 ? -3.330 1.125 -2.639 1.00 91.25 81 LEU A CA 1
ATOM 633 C C . LEU A 1 81 ? -2.354 1.270 -3.804 1.00 91.25 81 LEU A C 1
ATOM 635 O O . LEU A 1 81 ? -2.639 2.012 -4.748 1.00 91.25 81 LEU A O 1
ATOM 639 N N . PHE A 1 82 ? -1.241 0.536 -3.760 1.00 88.62 82 PHE A N 1
ATOM 640 C CA . PHE A 1 82 ? -0.261 0.524 -4.839 1.00 88.62 82 PHE A CA 1
ATOM 641 C C . PHE A 1 82 ? -0.878 0.026 -6.152 1.00 88.62 82 PHE A C 1
ATOM 643 O O . PHE A 1 82 ? -0.764 0.701 -7.175 1.00 88.62 82 PHE A O 1
ATOM 650 N N . ASP A 1 83 ? -1.576 -1.114 -6.120 1.00 90.50 83 ASP A N 1
ATOM 651 C CA . ASP A 1 83 ? -2.223 -1.689 -7.304 1.00 90.50 83 ASP A CA 1
ATOM 652 C C . ASP A 1 83 ? -3.273 -0.742 -7.895 1.00 90.50 83 ASP A C 1
ATOM 654 O O . ASP A 1 83 ? -3.215 -0.415 -9.082 1.00 90.50 83 ASP A O 1
ATOM 658 N N . MET A 1 84 ? -4.173 -0.214 -7.057 1.00 91.81 84 MET A N 1
ATOM 659 C CA . MET A 1 84 ? -5.223 0.706 -7.497 1.00 91.81 84 MET A CA 1
ATOM 660 C C . MET A 1 84 ? -4.638 1.956 -8.164 1.00 91.81 84 MET A C 1
ATOM 662 O O . MET A 1 84 ? -5.111 2.378 -9.222 1.00 91.81 84 MET A O 1
ATOM 666 N N . PHE A 1 85 ? -3.603 2.547 -7.564 1.00 89.69 85 PHE A N 1
ATOM 667 C CA . PHE A 1 85 ? -2.967 3.746 -8.099 1.00 89.69 85 PHE A CA 1
ATOM 668 C C . PHE A 1 85 ? -2.246 3.472 -9.421 1.00 89.69 85 PHE A C 1
ATOM 670 O O . PHE A 1 85 ? -2.475 4.183 -10.400 1.00 89.69 85 PHE A O 1
ATOM 677 N N . CYS A 1 86 ? -1.413 2.430 -9.480 1.00 88.44 86 CYS A N 1
ATOM 678 C CA . CYS A 1 86 ? -0.694 2.066 -10.700 1.00 88.44 86 CYS A CA 1
ATOM 679 C C . CYS A 1 86 ? -1.658 1.721 -11.838 1.00 88.44 86 CYS A C 1
ATOM 681 O O . CYS A 1 86 ? -1.481 2.210 -12.954 1.00 88.44 86 CYS A O 1
ATOM 683 N N . ALA A 1 87 ? -2.705 0.942 -11.557 1.00 91.50 87 ALA A N 1
ATOM 684 C CA . ALA A 1 87 ? -3.719 0.605 -12.545 1.00 91.50 87 ALA A CA 1
ATOM 685 C C . ALA A 1 87 ? -4.426 1.861 -13.073 1.00 91.50 87 ALA A C 1
ATOM 687 O O . ALA A 1 87 ? -4.584 2.004 -14.286 1.00 91.50 87 ALA A O 1
ATOM 688 N N . ALA A 1 88 ? -4.813 2.791 -12.195 1.00 89.88 88 ALA A N 1
ATOM 689 C CA . ALA A 1 88 ? -5.477 4.030 -12.595 1.00 89.88 88 ALA A CA 1
ATOM 690 C C . ALA A 1 88 ? -4.576 4.915 -13.470 1.00 89.88 88 ALA A C 1
ATOM 692 O O . ALA A 1 88 ? -5.005 5.361 -14.537 1.00 89.88 88 ALA A O 1
ATOM 693 N N . VAL A 1 89 ? -3.328 5.138 -13.048 1.00 90.88 89 VAL A N 1
ATOM 694 C CA . VAL A 1 89 ? -2.371 5.991 -13.768 1.00 90.88 89 VAL A CA 1
ATOM 695 C C . VAL A 1 89 ? -2.027 5.407 -15.134 1.00 90.88 89 VAL A C 1
ATOM 697 O O . VAL A 1 89 ? -2.105 6.122 -16.127 1.00 90.88 89 VAL A O 1
ATOM 700 N N . GLU A 1 90 ? -1.702 4.118 -15.211 1.00 91.38 90 GLU A N 1
ATOM 701 C CA . GLU A 1 90 ? -1.294 3.494 -16.474 1.00 91.38 90 GLU A CA 1
ATOM 702 C C . GLU A 1 90 ? -2.465 3.363 -17.448 1.00 91.38 90 GLU A C 1
ATOM 704 O O . GLU A 1 90 ? -2.344 3.712 -18.617 1.00 91.38 90 GLU A O 1
ATOM 709 N N . THR A 1 91 ? -3.628 2.889 -16.995 1.00 92.62 91 THR A N 1
ATOM 710 C CA . THR A 1 91 ? -4.738 2.624 -17.923 1.00 92.62 91 THR A CA 1
ATOM 711 C C . THR A 1 91 ? -5.456 3.900 -18.343 1.00 92.62 91 THR A C 1
ATOM 713 O O . THR A 1 91 ? -5.703 4.107 -19.532 1.00 92.62 91 THR A O 1
ATOM 716 N N . THR A 1 92 ? -5.780 4.775 -17.390 1.00 93.06 92 THR A N 1
ATOM 717 C CA . THR A 1 92 ? -6.531 6.003 -17.681 1.00 93.06 92 THR A CA 1
ATOM 718 C C . THR A 1 92 ? -5.601 7.091 -18.193 1.00 93.06 92 THR A C 1
ATOM 720 O O . THR A 1 92 ? -5.939 7.760 -19.166 1.00 93.06 92 THR A O 1
ATOM 723 N N . GLY A 1 93 ? -4.413 7.234 -17.599 1.00 89.38 93 GLY A N 1
ATOM 724 C CA . GLY A 1 93 ? -3.427 8.222 -18.032 1.00 89.38 93 GLY A CA 1
ATOM 725 C C . GLY A 1 93 ? -2.875 7.958 -19.432 1.00 89.38 93 GLY A C 1
ATOM 726 O O . GLY A 1 93 ? -2.559 8.914 -20.125 1.00 89.38 93 GLY A O 1
ATOM 727 N N . ALA A 1 94 ? -2.814 6.700 -19.885 1.00 87.69 94 ALA A N 1
ATOM 728 C CA . ALA A 1 94 ? -2.441 6.390 -21.269 1.00 87.69 94 ALA A CA 1
ATOM 729 C C . ALA A 1 94 ? -3.602 6.514 -22.273 1.00 87.69 94 ALA A C 1
ATOM 731 O O . ALA A 1 94 ? -3.362 6.510 -23.480 1.00 87.69 94 ALA A O 1
ATOM 732 N N . SER A 1 95 ? -4.852 6.571 -21.800 1.00 85.12 95 SER A N 1
ATOM 733 C CA . SER A 1 95 ? -6.042 6.639 -22.663 1.00 85.12 95 SER A CA 1
ATOM 734 C C . SER A 1 95 ? -6.482 8.070 -23.000 1.00 85.12 95 SER A C 1
ATOM 736 O O . SER A 1 95 ? -7.297 8.242 -23.909 1.00 85.12 95 SER A O 1
ATOM 738 N N . LEU A 1 96 ? -5.988 9.072 -22.265 1.00 68.31 96 LEU A N 1
ATOM 739 C CA . LEU A 1 96 ? -6.274 10.504 -22.437 1.00 68.31 96 LEU A CA 1
ATOM 740 C C . LEU A 1 96 ? -5.106 11.224 -23.120 1.00 68.31 96 LEU A C 1
ATOM 742 O O . LEU A 1 96 ? -5.394 12.174 -23.884 1.00 68.31 96 LEU A O 1
#

InterPro domains:
  IPR001128 Cytochrome P450 [PF00067] (3-94)

Organism: NCBI:txid39272

Radius of gyration: 17.29 Å; chains: 1; bounding box: 40×33×36 Å

Secondary structure (DSSP, 8-state):
-GGG-GGGGGGS-TTTS-HHHHHHHHHHHHHHHHHHHHHHHHH--TT--SSHHHHHHHHHHH---TTSTT-GGG--HHHHHHHHHHHHHHHHHTT-

Sequence (96 aa):
MVFFMPFLAKWIPTGVSGEKMFKTIVSDGLEIFNTVIQQHSKSRIAGQPRDFVDALMDEVDGTTDINSSFHNSRDPIDPVLFDMFCAAVETTGASL

pLDDT: mean 84.24, std 9.83, range [48.66, 93.62]